Protein AF-A0A3E0I6A8-F1 (afdb_monomer_lite)

InterPro domains:
  IPR007361 Domain of unknown function DUF427 [PF04248] (79-167)
  IPR038694 Superfamily of unknown function DUF427 [G3DSA:2.170.150.40] (72-174)

Radius of gyration: 32.3 Å; chains: 1; bounding box: 106×49×97 Å

Organism: NCBI:txid1045776

Sequence (174 aa):
MVTGSSVLAGVPARDGFSGRAEVVAGPVRPEFRPAQAQAAASDPSRAAEFRPAQLGGRRVGFPTRCGISALRPRVGIEMKATINGRVVAEAPESELVSIEGNWYFPPSSFVDGALADSPTPYTCPWKGTAQYHDVAGQSDAGWSYPTPPQSAVDRVGQDFAGYVAFDRRRVEVS

Secondary structure (DSSP, 8-state):
----------------------------PPP----------------------------------------------EEEEEETTEEEEEEEGGG-EEETTEEEE-GGGBPTTSEEEEEEEEEETTTEEEEEEEETTEEEEEEE-SS--HHHHHHHTS--TT-EEE-TTT-EE-

pLDDT: mean 70.08, std 21.58, range [35.47, 93.38]

Structure (mmCIF, N/CA/C/O backbone):
data_AF-A0A3E0I6A8-F1
#
_entry.id   AF-A0A3E0I6A8-F1
#
loop_
_atom_site.group_PDB
_atom_site.id
_atom_site.type_symbol
_atom_site.label_atom_id
_atom_site.label_alt_id
_atom_site.label_comp_id
_atom_site.label_asym_id
_atom_site.label_entity_id
_atom_site.label_seq_id
_atom_site.pdbx_PDB_ins_code
_atom_site.Cartn_x
_atom_site.Cartn_y
_atom_site.Cartn_z
_atom_site.occupancy
_atom_site.B_iso_or_equiv
_atom_site.auth_seq_id
_atom_site.auth_comp_id
_atom_site.auth_asym_id
_atom_site.auth_atom_id
_atom_site.pdbx_PDB_model_num
ATOM 1 N N . MET A 1 1 ? 66.212 3.826 43.784 1.00 39.22 1 MET A N 1
ATOM 2 C CA . MET A 1 1 ? 66.512 3.543 42.366 1.00 39.22 1 MET A CA 1
ATOM 3 C C . MET A 1 1 ? 65.286 3.916 41.542 1.00 39.22 1 MET A C 1
ATOM 5 O O . MET A 1 1 ? 64.226 3.412 41.875 1.00 39.22 1 MET A O 1
ATOM 9 N N . VAL A 1 2 ? 65.481 4.806 40.551 1.00 41.28 2 VAL A N 1
ATOM 10 C CA . VAL A 1 2 ? 64.699 5.030 39.303 1.00 41.28 2 VAL A CA 1
ATOM 11 C C . VAL A 1 2 ? 63.213 5.429 39.473 1.00 41.28 2 VAL A C 1
ATOM 13 O O . VAL A 1 2 ? 62.414 4.603 39.881 1.00 41.28 2 VAL A O 1
ATOM 16 N N . THR A 1 3 ? 62.782 6.701 39.384 1.00 45.75 3 THR A N 1
ATOM 17 C CA . THR A 1 3 ? 62.664 7.688 38.262 1.00 45.75 3 THR A CA 1
ATOM 18 C C . THR A 1 3 ? 61.602 7.400 37.186 1.00 45.75 3 THR A C 1
ATOM 20 O O . THR A 1 3 ? 61.635 6.340 36.574 1.00 45.75 3 THR A O 1
ATOM 23 N N . GLY A 1 4 ? 60.803 8.434 36.859 1.00 41.56 4 GLY A N 1
ATOM 24 C CA . GLY A 1 4 ? 60.018 8.608 35.612 1.00 41.56 4 GLY A CA 1
ATOM 25 C C . GLY A 1 4 ? 58.508 8.397 35.801 1.00 41.56 4 GLY A C 1
ATOM 26 O O . GLY A 1 4 ? 58.125 7.440 36.453 1.00 41.56 4 GLY A O 1
ATOM 27 N N . SER A 1 5 ? 57.570 9.224 35.327 1.00 50.66 5 SER A N 1
ATOM 28 C CA . SER A 1 5 ? 57.552 10.220 34.239 1.00 50.66 5 SER A CA 1
ATOM 29 C C . SER A 1 5 ? 56.469 11.274 34.545 1.00 50.66 5 SER A C 1
ATOM 31 O O . SER A 1 5 ? 55.408 10.930 35.055 1.00 50.66 5 SER A O 1
ATOM 33 N N . SER A 1 6 ? 56.749 12.576 34.466 1.00 44.12 6 SER A N 1
ATOM 34 C CA . SER A 1 6 ? 56.689 13.460 33.280 1.00 44.12 6 SER A CA 1
ATOM 35 C C . SER A 1 6 ? 55.333 13.491 32.552 1.00 44.12 6 SER A C 1
ATOM 37 O O . SER A 1 6 ? 54.971 12.508 31.919 1.00 44.12 6 SER A O 1
ATOM 39 N N . VAL A 1 7 ? 54.461 14.472 32.836 1.00 48.50 7 VAL A N 1
ATOM 40 C CA . VAL A 1 7 ? 54.180 15.780 32.166 1.00 48.50 7 VAL A CA 1
ATOM 41 C C . VAL A 1 7 ? 53.665 15.737 30.712 1.00 48.50 7 VAL A C 1
ATOM 43 O O . VAL A 1 7 ? 54.292 15.133 29.854 1.00 48.50 7 VAL A O 1
ATOM 46 N N . LEU A 1 8 ? 52.619 16.557 30.484 1.00 44.62 8 LEU A N 1
ATOM 47 C CA . LEU A 1 8 ? 52.296 17.414 29.318 1.00 44.62 8 LEU A CA 1
ATOM 48 C C . LEU A 1 8 ? 51.007 17.122 28.518 1.00 44.62 8 LEU A C 1
ATOM 50 O O . LEU A 1 8 ? 50.923 16.205 27.716 1.00 44.62 8 LEU A O 1
ATOM 54 N N . ALA A 1 9 ? 50.059 18.047 28.723 1.00 39.41 9 ALA A N 1
ATOM 55 C CA . ALA A 1 9 ? 49.479 18.960 27.731 1.00 39.41 9 ALA A CA 1
ATOM 56 C C . ALA A 1 9 ? 48.656 18.423 26.541 1.00 39.41 9 ALA A C 1
ATOM 58 O O . ALA A 1 9 ? 49.170 17.817 25.613 1.00 39.41 9 ALA A O 1
ATOM 59 N N . GLY A 1 10 ? 47.404 18.899 26.498 1.00 38.59 10 GLY A N 1
ATOM 60 C CA . GLY A 1 10 ? 46.952 19.778 25.414 1.00 38.59 10 GLY A CA 1
ATOM 61 C C . GLY A 1 10 ? 46.420 19.113 24.146 1.00 38.59 10 GLY A C 1
ATOM 62 O O . GLY A 1 10 ? 47.180 18.804 23.238 1.00 38.59 10 GLY A O 1
ATOM 63 N N . VAL A 1 11 ? 45.092 19.059 24.016 1.00 50.62 11 VAL A N 1
ATOM 64 C CA . VAL A 1 11 ? 44.420 18.983 22.709 1.00 50.62 11 VAL A CA 1
ATOM 65 C C . VAL A 1 11 ? 43.315 20.049 22.675 1.00 50.62 11 VAL A C 1
ATOM 67 O O . VAL A 1 11 ? 42.467 20.054 23.570 1.00 50.62 11 VAL A O 1
ATOM 70 N N . PRO A 1 12 ? 43.335 20.986 21.708 1.00 47.41 12 PRO A N 1
ATOM 71 C CA . PRO A 1 12 ? 42.419 22.119 21.672 1.00 47.41 12 PRO A CA 1
ATOM 72 C C . PRO A 1 12 ? 41.024 21.746 21.157 1.00 47.41 12 PRO A C 1
ATOM 74 O O . PRO A 1 12 ? 40.855 20.904 20.272 1.00 47.41 12 PRO A O 1
ATOM 77 N N . ALA A 1 13 ? 40.034 22.444 21.713 1.00 49.84 13 ALA A N 1
ATOM 78 C CA . ALA A 1 13 ? 38.648 22.461 21.273 1.00 49.84 13 ALA A CA 1
ATOM 79 C C . ALA A 1 13 ? 38.545 22.911 19.807 1.00 49.84 13 ALA A C 1
ATOM 81 O O . ALA A 1 13 ? 39.134 23.915 19.407 1.00 49.84 13 ALA A O 1
ATOM 82 N N . ARG A 1 14 ? 37.789 22.155 19.008 1.00 50.09 14 ARG A N 1
ATOM 83 C CA . ARG A 1 14 ? 37.505 22.475 17.609 1.00 50.09 14 ARG A CA 1
ATOM 84 C C . ARG A 1 14 ? 36.251 23.345 17.544 1.00 50.09 14 ARG A C 1
ATOM 86 O O . ARG A 1 14 ? 35.160 22.880 17.850 1.00 50.09 14 ARG A O 1
ATOM 93 N N . ASP A 1 15 ? 36.496 24.604 17.207 1.00 43.09 15 ASP A N 1
ATOM 94 C CA . ASP A 1 15 ? 35.688 25.547 16.428 1.00 43.09 15 ASP A CA 1
ATOM 95 C C . ASP A 1 15 ? 34.206 25.185 16.197 1.00 43.09 15 ASP A C 1
ATOM 97 O O . ASP A 1 15 ? 33.859 24.329 15.379 1.00 43.09 15 ASP A O 1
ATOM 101 N N . GLY A 1 16 ? 33.326 25.888 16.916 1.00 41.12 16 GLY A N 1
ATOM 102 C CA . GLY A 1 16 ? 31.892 25.927 16.655 1.00 41.12 16 GLY A CA 1
ATOM 103 C C . GLY A 1 16 ? 31.601 26.848 15.474 1.00 41.12 16 GLY A C 1
ATOM 104 O O . GLY A 1 16 ? 31.682 28.070 15.594 1.00 41.12 16 GLY A O 1
ATOM 105 N N . PHE A 1 17 ? 31.251 26.251 14.336 1.00 41.28 17 PHE A N 1
ATOM 106 C CA . PHE A 1 17 ? 30.857 26.966 13.129 1.00 41.28 17 PHE A CA 1
ATOM 107 C C . PHE A 1 17 ? 29.516 27.679 13.355 1.00 41.28 17 PHE A C 1
ATOM 109 O O . PHE A 1 17 ? 28.465 27.054 13.514 1.00 41.28 17 PHE A O 1
ATOM 116 N N . SER A 1 18 ? 29.595 29.007 13.407 1.00 45.19 18 SER A N 1
ATOM 117 C CA . SER A 1 18 ? 28.470 29.933 13.471 1.00 45.19 18 SER A CA 1
ATOM 118 C C . SER A 1 18 ? 27.600 29.825 12.215 1.00 45.19 18 SER A C 1
ATOM 120 O O . SER A 1 18 ? 28.085 29.566 11.114 1.00 45.19 18 SER A O 1
ATOM 122 N N . GLY A 1 19 ? 26.295 29.990 12.406 1.00 45.09 19 GLY A N 1
ATOM 123 C CA . GLY A 1 19 ? 25.274 29.657 11.429 1.00 45.09 19 GLY A CA 1
ATOM 124 C C . GLY A 1 19 ? 25.246 30.493 10.151 1.00 45.09 19 GLY A C 1
ATOM 125 O O . GLY A 1 19 ? 25.730 31.619 10.081 1.00 45.09 19 GLY A O 1
ATOM 126 N N . ARG A 1 20 ? 24.553 29.918 9.167 1.00 46.72 20 ARG A N 1
ATOM 127 C CA . ARG A 1 20 ? 23.662 30.584 8.209 1.00 46.72 20 ARG A CA 1
ATOM 128 C C . ARG A 1 20 ? 22.813 29.493 7.558 1.00 46.72 20 ARG A C 1
ATOM 130 O O . ARG A 1 20 ? 23.265 28.789 6.664 1.00 46.72 20 ARG A O 1
ATOM 137 N N . ALA A 1 21 ? 21.595 29.319 8.064 1.00 39.97 21 ALA A N 1
ATOM 138 C CA . ALA A 1 21 ? 20.551 28.604 7.345 1.00 39.97 21 ALA A CA 1
ATOM 139 C C . ALA A 1 21 ? 20.084 29.527 6.214 1.00 39.97 21 ALA A C 1
ATOM 141 O O . ALA A 1 21 ? 19.265 30.419 6.426 1.00 39.97 21 ALA A O 1
ATOM 142 N N . GLU A 1 22 ? 20.681 29.371 5.037 1.00 40.91 22 GLU A N 1
ATOM 143 C CA . GLU A 1 22 ? 20.196 30.010 3.823 1.00 40.91 22 GLU A CA 1
ATOM 144 C C . GLU A 1 22 ? 19.105 29.110 3.237 1.00 40.91 22 GLU A C 1
ATOM 146 O O . GLU A 1 22 ? 19.353 27.999 2.768 1.00 40.91 22 GLU A O 1
ATOM 151 N N . VAL A 1 23 ? 17.862 29.573 3.360 1.00 49.69 23 VAL A N 1
ATOM 152 C CA . VAL A 1 23 ? 16.683 28.981 2.731 1.00 49.69 23 VAL A CA 1
ATOM 153 C C . VAL A 1 23 ? 16.807 29.232 1.232 1.00 49.69 23 VAL A C 1
ATOM 155 O O . VAL A 1 23 ? 16.399 30.277 0.729 1.00 49.69 23 VAL A O 1
ATOM 158 N N . VAL A 1 24 ? 17.400 28.285 0.509 1.00 46.00 24 VAL A N 1
ATOM 159 C CA . VAL A 1 24 ? 17.346 28.281 -0.953 1.00 46.00 24 VAL A CA 1
ATOM 160 C C . VAL A 1 24 ? 16.012 27.664 -1.350 1.00 46.00 24 VAL A C 1
ATOM 162 O O . VAL A 1 24 ? 15.807 26.453 -1.269 1.00 46.00 24 VAL A O 1
ATOM 165 N N . ALA A 1 25 ? 15.088 28.541 -1.736 1.00 46.34 25 ALA A N 1
ATOM 166 C CA . ALA A 1 25 ? 13.842 28.199 -2.395 1.00 46.34 25 ALA A CA 1
ATOM 167 C C . ALA A 1 25 ? 14.131 27.277 -3.591 1.00 46.34 25 ALA A C 1
ATOM 169 O O . ALA A 1 25 ? 14.769 27.677 -4.566 1.00 46.34 25 ALA A O 1
ATOM 170 N N . GLY A 1 26 ? 13.683 26.024 -3.491 1.00 39.44 26 GLY A N 1
ATOM 171 C CA . GLY A 1 26 ? 13.703 25.088 -4.607 1.00 39.44 26 GLY A CA 1
ATOM 172 C C . GLY A 1 26 ? 12.819 25.592 -5.756 1.00 39.44 26 GLY A C 1
ATOM 173 O O . GLY A 1 26 ? 11.845 26.310 -5.515 1.00 39.44 26 GLY A O 1
ATOM 174 N N . PRO A 1 27 ? 13.139 25.238 -7.011 1.00 52.19 27 PRO A N 1
ATOM 175 C CA . PRO A 1 27 ? 12.384 25.693 -8.165 1.00 52.19 27 PRO A CA 1
ATOM 176 C C . PRO A 1 27 ? 10.944 25.179 -8.099 1.00 52.19 27 PRO A C 1
ATOM 178 O O . PRO A 1 27 ? 10.684 23.975 -8.067 1.00 52.19 27 PRO A O 1
ATOM 181 N N . VAL A 1 28 ? 10.015 26.133 -8.098 1.00 46.47 28 VAL A N 1
ATOM 182 C CA . VAL A 1 28 ? 8.600 25.960 -8.426 1.00 46.47 28 VAL A CA 1
ATOM 183 C C . VAL A 1 28 ? 8.459 25.055 -9.653 1.00 46.47 28 VAL A C 1
ATOM 185 O O . VAL A 1 28 ? 8.891 25.396 -10.754 1.00 46.47 28 VAL A O 1
ATOM 188 N N . ARG A 1 29 ? 7.878 23.869 -9.446 1.00 49.78 29 ARG A N 1
ATOM 189 C CA . ARG A 1 29 ? 7.496 22.950 -10.522 1.00 49.78 29 ARG A CA 1
ATOM 190 C C . ARG A 1 29 ? 6.422 23.621 -11.388 1.00 49.78 29 ARG A C 1
ATOM 192 O O . ARG A 1 29 ? 5.407 24.033 -10.829 1.00 49.78 29 ARG A O 1
ATOM 199 N N . PRO A 1 30 ? 6.595 23.720 -12.717 1.00 44.59 30 PRO A N 1
ATOM 200 C CA . PRO A 1 30 ? 5.519 24.147 -13.594 1.00 44.59 30 PRO A CA 1
ATOM 201 C C . PRO A 1 30 ? 4.424 23.076 -13.669 1.00 44.59 30 PRO A C 1
ATOM 203 O O . PRO A 1 30 ? 4.682 21.871 -13.640 1.00 44.59 30 PRO A O 1
ATOM 206 N N . GLU A 1 31 ? 3.200 23.581 -13.725 1.00 45.25 31 GLU A N 1
ATOM 207 C CA . GLU A 1 31 ? 1.916 22.905 -13.603 1.00 45.25 31 GLU A CA 1
ATOM 208 C C . GLU A 1 31 ? 1.758 21.685 -14.522 1.00 45.25 31 GLU A C 1
ATOM 210 O O . GLU A 1 31 ? 1.930 21.754 -15.743 1.00 45.25 31 GLU A O 1
ATOM 215 N N . PHE A 1 32 ? 1.362 20.560 -13.924 1.00 36.25 32 PHE A N 1
ATOM 216 C CA . PHE A 1 32 ? 0.900 19.383 -14.648 1.00 36.25 32 PHE A CA 1
ATOM 217 C C . PHE A 1 32 ? -0.458 19.716 -15.275 1.00 36.25 32 PHE A C 1
ATOM 219 O O . PHE A 1 32 ? -1.474 19.813 -14.588 1.00 36.25 32 PHE A O 1
ATOM 226 N N . ARG A 1 33 ? -0.472 19.916 -16.595 1.00 45.91 33 ARG A N 1
ATOM 227 C CA . ARG A 1 33 ? -1.711 19.982 -17.374 1.00 45.91 33 ARG A CA 1
ATOM 228 C C . ARG A 1 33 ? -2.486 18.671 -17.181 1.00 45.91 33 ARG A C 1
ATOM 230 O O . ARG A 1 33 ? -1.932 17.618 -17.499 1.00 45.91 33 ARG A O 1
ATOM 237 N N . PRO A 1 34 ? -3.752 18.699 -16.733 1.00 39.25 34 PRO A N 1
ATOM 238 C CA . PRO A 1 34 ? -4.587 17.512 -16.778 1.00 39.25 34 PRO A CA 1
ATOM 239 C C . PRO A 1 34 ? -4.833 17.154 -18.247 1.00 39.25 34 PRO A C 1
ATOM 241 O O . PRO A 1 34 ? -5.345 17.963 -19.026 1.00 39.25 34 PRO A O 1
ATOM 244 N N . ALA A 1 35 ? -4.438 15.941 -18.631 1.00 40.72 35 ALA A N 1
ATOM 245 C CA . ALA A 1 35 ? -4.875 15.331 -19.875 1.00 40.72 35 ALA A CA 1
ATOM 246 C C . ALA A 1 35 ? -6.404 15.230 -19.820 1.00 40.72 35 ALA A C 1
ATOM 248 O O . ALA A 1 35 ? -6.962 14.459 -19.041 1.00 40.72 35 ALA A O 1
ATOM 249 N N . GLN A 1 36 ? -7.081 16.071 -20.600 1.00 38.69 36 GLN A N 1
ATOM 250 C CA . GLN A 1 36 ? -8.524 16.004 -20.749 1.00 38.69 36 GLN A CA 1
ATOM 251 C C . GLN A 1 36 ? -8.892 14.666 -21.387 1.00 38.69 36 GLN A C 1
ATOM 253 O O . GLN A 1 36 ? -8.644 14.431 -22.569 1.00 38.69 36 GLN A O 1
ATOM 258 N N . ALA A 1 37 ? -9.504 13.801 -20.583 1.00 38.47 37 ALA A N 1
ATOM 259 C CA . ALA A 1 37 ? -10.316 12.700 -21.054 1.00 38.47 37 ALA A CA 1
ATOM 260 C C . ALA A 1 37 ? -11.499 13.282 -21.841 1.00 38.47 37 ALA A C 1
ATOM 262 O O . ALA A 1 37 ? -12.393 13.908 -21.273 1.00 38.47 37 ALA A O 1
ATOM 263 N N . GLN A 1 38 ? -11.492 13.102 -23.159 1.00 44.78 38 GLN A N 1
ATOM 264 C CA . GLN A 1 38 ? -12.652 13.379 -23.997 1.00 44.78 38 GLN A CA 1
ATOM 265 C C . GLN A 1 38 ? -13.481 12.102 -24.115 1.00 44.78 38 GLN A C 1
ATOM 267 O O . GLN A 1 38 ? -13.215 11.232 -24.939 1.00 44.78 38 GLN A O 1
ATOM 272 N N . ALA A 1 39 ? -14.498 12.014 -23.261 1.00 41.06 39 ALA A N 1
ATOM 273 C CA . ALA A 1 39 ? -15.705 11.249 -23.518 1.00 41.06 39 ALA A CA 1
ATOM 274 C C . ALA A 1 39 ? -16.749 12.207 -24.114 1.00 41.06 39 ALA A C 1
ATOM 276 O O . ALA A 1 39 ? -17.187 13.128 -23.433 1.00 41.06 39 ALA A O 1
ATOM 277 N N . ALA A 1 40 ? -17.128 12.007 -25.376 1.00 35.47 40 ALA A N 1
ATOM 278 C CA . ALA A 1 40 ? -18.347 12.541 -25.994 1.00 35.47 40 ALA A CA 1
ATOM 279 C C . ALA A 1 40 ? -18.509 11.820 -27.343 1.00 35.47 40 ALA A C 1
ATOM 281 O O . ALA A 1 40 ? -17.628 11.875 -28.190 1.00 35.47 40 ALA A O 1
ATOM 282 N N . ALA A 1 41 ? -19.481 10.928 -27.477 1.00 38.25 41 ALA A N 1
ATOM 283 C CA . ALA A 1 41 ? -20.873 11.231 -27.796 1.00 38.25 41 ALA A CA 1
ATOM 284 C C . ALA A 1 41 ? -21.140 10.946 -29.279 1.00 38.25 41 ALA A C 1
ATOM 286 O O . ALA A 1 41 ? -20.514 11.483 -30.187 1.00 38.25 41 ALA A O 1
ATOM 287 N N . SER A 1 42 ? -22.082 10.038 -29.468 1.00 40.06 42 SER A N 1
ATOM 288 C CA . SER A 1 42 ? -22.753 9.677 -30.700 1.00 40.06 42 SER A CA 1
ATOM 289 C C . SER A 1 42 ? -23.320 10.900 -31.430 1.00 40.06 42 SER A C 1
ATOM 291 O O . SER A 1 42 ? -24.018 11.693 -30.808 1.00 40.06 42 SER A O 1
ATOM 293 N N . ASP A 1 43 ? -23.151 10.969 -32.751 1.00 47.59 43 ASP A N 1
ATOM 294 C CA . ASP A 1 43 ? -24.236 11.408 -33.636 1.00 47.59 43 ASP A CA 1
ATOM 295 C C . ASP A 1 43 ? -24.158 10.669 -34.990 1.00 47.59 43 ASP A C 1
ATOM 297 O O . ASP A 1 43 ? -23.152 10.766 -35.702 1.00 47.59 43 ASP A O 1
ATOM 301 N N . PRO A 1 44 ? -25.180 9.865 -35.334 1.00 51.06 44 PRO A N 1
ATOM 302 C CA . PRO A 1 44 ? -25.290 9.171 -36.602 1.00 51.06 44 PRO A CA 1
ATOM 303 C C . PRO A 1 44 ? -26.194 9.965 -37.551 1.00 51.06 44 PRO A C 1
ATOM 305 O O . PRO A 1 44 ? -27.417 9.878 -37.469 1.00 51.06 44 PRO A O 1
ATOM 308 N N . SER A 1 45 ? -25.617 10.693 -38.506 1.00 41.50 45 SER A N 1
ATOM 309 C CA . SER A 1 45 ? -26.379 11.250 -39.632 1.00 41.50 45 SER A CA 1
ATOM 310 C C . SER A 1 45 ? -25.495 11.546 -40.841 1.00 41.50 45 SER A C 1
ATOM 312 O O . SER A 1 45 ? -25.059 12.671 -41.070 1.00 41.50 45 SER A O 1
ATOM 314 N N . ARG A 1 46 ? -25.290 10.534 -41.692 1.00 51.22 46 ARG A N 1
ATOM 315 C CA . ARG A 1 46 ? -25.156 10.770 -43.134 1.00 51.22 46 ARG A CA 1
ATOM 316 C C . ARG A 1 46 ? -25.769 9.611 -43.908 1.00 51.22 46 ARG A C 1
ATOM 318 O O . ARG A 1 46 ? -25.240 8.507 -43.962 1.00 51.22 46 ARG A O 1
ATOM 325 N N . ALA A 1 47 ? -26.950 9.902 -44.430 1.00 37.78 47 ALA A N 1
ATOM 326 C CA . ALA A 1 47 ? -27.745 9.056 -45.293 1.00 37.78 47 ALA A CA 1
ATOM 327 C C . ALA A 1 47 ? -27.143 8.934 -46.706 1.00 37.78 47 ALA A C 1
ATOM 329 O O . ALA A 1 47 ? -26.378 9.801 -47.129 1.00 37.78 47 ALA A O 1
ATOM 330 N N . ALA A 1 48 ? -27.637 7.910 -47.417 1.00 43.00 48 ALA A N 1
ATOM 331 C CA . ALA A 1 48 ? -27.478 7.595 -48.843 1.00 43.00 48 ALA A CA 1
ATOM 332 C C . ALA A 1 48 ? -26.067 7.104 -49.226 1.00 43.00 48 ALA A C 1
ATOM 334 O O . ALA A 1 48 ? -25.079 7.762 -48.950 1.00 43.00 48 ALA A O 1
ATOM 335 N N . GLU A 1 49 ? -25.897 5.925 -49.829 1.00 40.59 49 GLU A N 1
ATOM 336 C CA . GLU A 1 49 ? -26.474 5.586 -51.132 1.00 40.59 49 GLU A CA 1
ATOM 337 C C . GLU A 1 49 ? -26.958 4.128 -51.282 1.00 40.59 49 GLU A C 1
ATOM 339 O O . GLU A 1 49 ? -26.481 3.180 -50.662 1.00 40.59 49 GLU A O 1
ATOM 344 N N . PHE A 1 50 ? -27.956 4.010 -52.155 1.00 35.88 50 PHE A N 1
ATOM 345 C CA . PHE A 1 50 ? -28.683 2.833 -52.617 1.00 35.88 50 PHE A CA 1
ATOM 346 C C . PHE A 1 50 ? -27.798 1.714 -53.182 1.00 35.88 50 PHE A C 1
ATOM 348 O O . PHE A 1 50 ? -26.876 1.998 -53.932 1.00 35.88 50 PHE A O 1
ATOM 355 N N . ARG A 1 51 ? -28.235 0.456 -52.994 1.00 50.19 51 ARG A N 1
ATOM 356 C CA . ARG A 1 51 ? -28.481 -0.553 -54.055 1.00 50.19 51 ARG A CA 1
ATOM 357 C C . ARG A 1 51 ? -29.314 -1.715 -53.473 1.00 50.19 51 ARG A C 1
ATOM 359 O O . ARG A 1 51 ? -28.848 -2.360 -52.537 1.00 50.19 51 ARG A O 1
ATOM 366 N N . PRO A 1 52 ? -30.519 -2.018 -53.994 1.00 51.53 52 PRO A N 1
ATOM 367 C CA . PRO A 1 52 ? -31.296 -3.169 -53.552 1.00 51.53 52 PRO A CA 1
ATOM 368 C C . PRO A 1 52 ? -30.975 -4.404 -54.406 1.00 51.53 52 PRO A C 1
ATOM 370 O O . PRO A 1 52 ? -30.828 -4.309 -55.624 1.00 51.53 52 PRO A O 1
ATOM 373 N N . ALA A 1 53 ? -30.934 -5.576 -53.777 1.00 46.88 53 ALA A N 1
ATOM 374 C CA . ALA A 1 53 ? -31.185 -6.846 -54.447 1.00 46.88 53 ALA A CA 1
ATOM 375 C C . ALA A 1 53 ? -31.855 -7.811 -53.459 1.00 46.88 53 ALA A C 1
ATOM 377 O O . ALA A 1 53 ? -31.369 -8.049 -52.357 1.00 46.88 53 ALA A O 1
ATOM 378 N N . GLN A 1 54 ? -33.025 -8.284 -53.877 1.00 46.66 54 GLN A N 1
ATOM 379 C CA . GLN A 1 54 ? -33.931 -9.211 -53.206 1.00 46.66 54 GLN A CA 1
ATOM 380 C C . GLN A 1 54 ? -33.300 -10.561 -52.851 1.00 46.66 54 GLN A C 1
ATOM 382 O O . GLN A 1 54 ? -32.462 -11.046 -53.60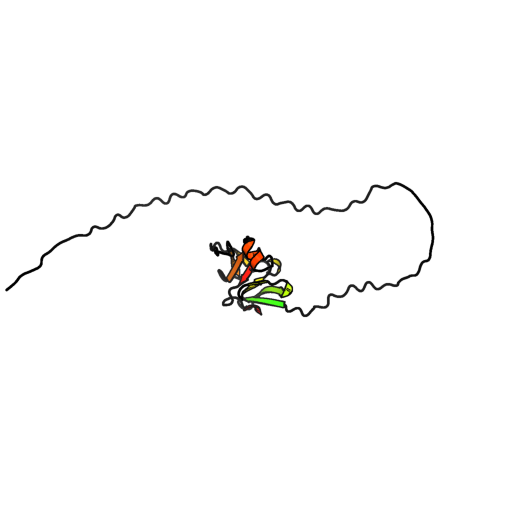1 1.00 46.66 54 GLN A O 1
ATOM 387 N N . LEU A 1 55 ? -33.862 -11.187 -51.805 1.00 49.59 55 LEU A N 1
ATOM 388 C CA . LEU A 1 55 ? -34.228 -12.614 -51.618 1.00 49.59 55 LEU A CA 1
ATOM 389 C C . LEU A 1 55 ? -34.103 -12.883 -50.105 1.00 49.59 55 LEU A C 1
ATOM 391 O O . LEU A 1 55 ? -33.015 -12.857 -49.557 1.00 49.59 55 LEU A O 1
ATOM 395 N N . GLY A 1 56 ? -35.173 -12.945 -49.314 1.00 43.25 56 GLY A N 1
ATOM 396 C CA . GLY A 1 56 ? -36.226 -13.952 -49.377 1.00 43.25 56 GLY A CA 1
ATOM 397 C C . GLY A 1 56 ? -35.987 -14.974 -48.256 1.00 43.25 56 GLY A C 1
ATOM 398 O O . GLY A 1 56 ? -34.987 -15.675 -48.290 1.00 43.25 56 GLY A O 1
ATOM 399 N N . GLY A 1 57 ? -36.902 -15.084 -47.283 1.00 44.03 57 GLY A N 1
ATOM 400 C CA . GLY A 1 57 ? -36.977 -16.292 -46.445 1.00 44.03 57 GLY A CA 1
ATOM 401 C C . GLY A 1 57 ? -37.211 -16.111 -44.944 1.00 44.03 57 GLY A C 1
ATOM 402 O O . GLY A 1 57 ? -36.275 -15.985 -44.173 1.00 44.03 57 GLY A O 1
ATOM 403 N N . ARG A 1 58 ? -38.487 -16.249 -44.563 1.00 54.62 58 ARG A N 1
ATOM 404 C CA . ARG A 1 58 ? -39.017 -16.904 -43.346 1.00 54.62 58 ARG A CA 1
ATOM 405 C C . ARG A 1 58 ? -38.549 -16.442 -41.956 1.00 54.62 58 ARG A C 1
ATOM 407 O O . ARG A 1 58 ? -37.506 -16.814 -41.438 1.00 54.62 58 ARG A O 1
ATOM 414 N N . ARG A 1 59 ? -39.507 -15.783 -41.293 1.00 52.16 59 ARG A N 1
ATOM 415 C CA . ARG A 1 59 ? -39.630 -15.643 -39.839 1.00 52.16 59 ARG A CA 1
ATOM 416 C C . ARG A 1 59 ? -39.680 -17.017 -39.169 1.00 52.16 59 ARG A C 1
ATOM 418 O O . ARG A 1 59 ? -40.526 -17.834 -39.528 1.00 52.16 59 ARG A O 1
ATOM 425 N N . VAL A 1 60 ? -38.888 -17.189 -38.119 1.00 52.47 60 VAL A N 1
ATOM 426 C CA . VAL A 1 60 ? -39.249 -18.019 -36.967 1.00 52.47 60 VAL A CA 1
ATOM 427 C C . VAL A 1 60 ? -38.894 -17.23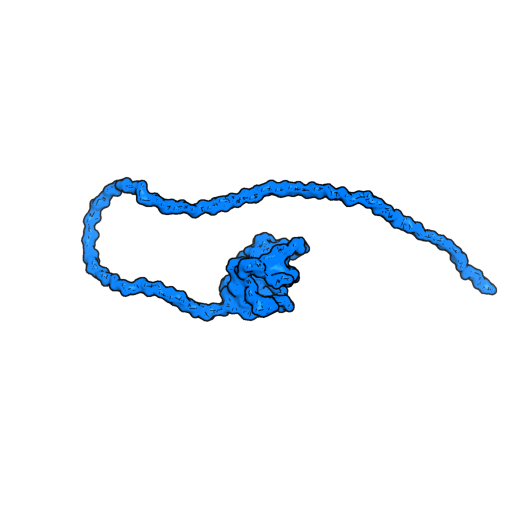3 -35.713 1.00 52.47 60 VAL A C 1
ATOM 429 O O . VAL A 1 60 ? -37.776 -16.745 -35.565 1.00 52.47 60 VAL A O 1
ATOM 432 N N . GLY A 1 61 ? -39.903 -17.009 -34.875 1.00 53.84 61 GLY A N 1
ATOM 433 C CA . GLY A 1 61 ? -39.764 -16.261 -33.637 1.00 53.84 61 GLY A CA 1
ATOM 434 C C . GLY A 1 61 ? -38.908 -17.014 -32.631 1.00 53.84 61 GLY A C 1
ATOM 435 O O . GLY A 1 61 ? -39.021 -18.231 -32.503 1.00 53.84 61 GLY A O 1
ATOM 436 N N . PHE A 1 62 ? -38.106 -16.266 -31.881 1.00 48.09 62 PHE A N 1
ATOM 437 C CA . PHE A 1 62 ? -37.590 -16.734 -30.607 1.00 48.09 62 PHE A CA 1
ATOM 438 C C . PHE A 1 62 ? -38.162 -15.853 -29.495 1.00 48.09 62 PHE A C 1
ATOM 440 O O . PHE A 1 62 ? -38.074 -14.626 -29.584 1.00 48.09 62 PHE A O 1
ATOM 447 N N . PRO A 1 63 ? -38.812 -16.462 -28.491 1.00 54.28 63 PRO A N 1
ATOM 448 C CA . PRO A 1 63 ? -39.443 -15.738 -27.411 1.00 54.28 63 PRO A CA 1
ATOM 449 C C . PRO A 1 63 ? -38.401 -15.198 -26.429 1.00 54.28 63 PRO A C 1
ATOM 451 O O . PRO A 1 63 ? -37.340 -15.773 -26.195 1.00 54.28 63 PRO A O 1
ATOM 454 N N . THR A 1 64 ? -38.781 -14.078 -25.838 1.00 52.19 64 THR A N 1
ATOM 455 C CA . THR A 1 64 ? -38.293 -13.438 -24.622 1.00 52.19 64 THR A CA 1
ATOM 456 C C . THR A 1 64 ? -37.627 -14.395 -23.627 1.00 52.19 64 THR A C 1
ATOM 458 O O . THR A 1 64 ? -38.314 -15.152 -22.947 1.00 52.19 64 THR A O 1
ATOM 461 N N . ARG A 1 65 ? -36.304 -14.284 -23.454 1.00 50.34 65 ARG A N 1
ATOM 462 C CA . ARG A 1 65 ? -35.647 -14.411 -22.140 1.00 50.34 65 ARG A CA 1
ATOM 463 C C . ARG A 1 65 ? -34.221 -13.866 -22.200 1.00 50.34 65 ARG A C 1
ATOM 465 O O . ARG A 1 65 ? -33.256 -14.620 -22.144 1.00 50.34 65 ARG A O 1
ATOM 472 N N . CYS A 1 66 ? -34.072 -12.542 -22.252 1.00 37.78 66 CYS A N 1
ATOM 473 C CA . CYS A 1 66 ? -32.841 -11.953 -21.734 1.00 37.78 66 CYS A CA 1
ATOM 474 C C . CYS A 1 66 ? -32.945 -12.044 -20.210 1.00 37.78 66 CYS A C 1
ATOM 476 O O . CYS A 1 66 ? -33.429 -11.137 -19.535 1.00 37.78 66 CYS A O 1
ATOM 478 N N . GLY A 1 67 ? -32.614 -13.220 -19.676 1.00 49.69 67 GLY A N 1
ATOM 479 C CA . GLY A 1 67 ? -32.242 -13.322 -18.283 1.00 49.69 67 GLY A CA 1
ATOM 480 C C . GLY A 1 67 ? -31.001 -12.464 -18.135 1.00 49.69 67 GLY A C 1
ATOM 481 O O . GLY A 1 67 ? -29.907 -12.920 -18.446 1.00 49.69 67 GLY A O 1
ATOM 482 N N . ILE A 1 68 ? -31.181 -11.215 -17.704 1.00 55.47 68 ILE A N 1
ATOM 483 C CA . ILE A 1 68 ? -30.173 -10.524 -16.909 1.00 55.47 68 ILE A CA 1
ATOM 484 C C . ILE A 1 68 ? -29.810 -11.516 -15.819 1.00 55.47 68 ILE A C 1
ATOM 486 O O . ILE A 1 68 ? -30.582 -11.769 -14.894 1.00 55.47 68 ILE A O 1
ATOM 490 N N . SER A 1 69 ? -28.696 -12.199 -16.059 1.00 49.12 69 SER A N 1
ATOM 491 C CA . SER A 1 69 ? -28.049 -13.081 -15.118 1.00 49.12 69 SER A CA 1
ATOM 492 C C . SER A 1 69 ? -27.842 -12.210 -13.895 1.00 49.12 69 SER A C 1
ATOM 494 O O . SER A 1 69 ? -26.962 -11.351 -13.893 1.00 49.12 69 SER A O 1
ATOM 496 N N . ALA A 1 70 ? -28.737 -12.343 -12.913 1.00 56.47 70 ALA A N 1
ATOM 497 C CA . ALA A 1 70 ? -28.509 -11.828 -11.586 1.00 56.47 70 ALA A CA 1
ATOM 498 C C . ALA A 1 70 ? -27.117 -12.331 -11.241 1.00 56.47 70 ALA A C 1
ATOM 500 O O . ALA A 1 70 ? -26.895 -13.548 -11.230 1.00 56.47 70 ALA A O 1
ATOM 501 N N . LEU A 1 71 ? -26.181 -11.387 -11.136 1.00 53.38 71 LEU A N 1
ATOM 502 C CA . LEU A 1 71 ? -24.820 -11.613 -10.705 1.00 53.38 71 LEU A CA 1
ATOM 503 C C . LEU A 1 71 ? -24.955 -12.414 -9.423 1.00 53.38 71 LEU A C 1
ATOM 505 O O . LEU A 1 71 ? -25.292 -11.882 -8.369 1.00 53.38 71 LEU A O 1
ATOM 509 N N . ARG A 1 72 ? -24.815 -13.735 -9.549 1.00 51.53 72 ARG A N 1
ATOM 510 C CA . ARG A 1 72 ? -24.654 -14.598 -8.398 1.00 51.53 72 ARG A CA 1
ATOM 511 C C . ARG A 1 72 ? -23.488 -13.960 -7.658 1.00 51.53 72 ARG A C 1
ATOM 513 O O . ARG A 1 72 ? -22.463 -13.775 -8.324 1.00 51.53 72 ARG A O 1
ATOM 520 N N . PRO A 1 73 ? -23.610 -13.601 -6.369 1.00 51.03 73 PRO A N 1
ATOM 521 C CA . PRO A 1 73 ? -22.421 -13.356 -5.586 1.00 51.03 73 PRO A CA 1
ATOM 522 C C . PRO A 1 73 ? -21.654 -14.669 -5.683 1.00 51.03 73 PRO A C 1
ATOM 524 O O . PRO A 1 73 ? -22.037 -15.694 -5.113 1.00 51.03 73 PRO A O 1
ATOM 527 N N . ARG A 1 74 ? -20.657 -14.693 -6.572 1.00 55.72 74 ARG A N 1
ATOM 528 C CA . ARG A 1 74 ? -19.634 -15.713 -6.521 1.00 55.72 74 ARG A CA 1
ATOM 529 C C . ARG A 1 74 ? -19.107 -15.506 -5.122 1.00 55.72 74 ARG A C 1
ATOM 531 O O . ARG A 1 74 ? -18.729 -14.389 -4.787 1.00 55.72 74 ARG A O 1
ATOM 538 N N . VAL A 1 75 ? -19.161 -16.547 -4.309 1.00 54.31 75 VAL A N 1
ATOM 539 C CA . VAL A 1 75 ? -18.346 -16.615 -3.105 1.00 54.31 75 VAL A CA 1
ATOM 540 C C . VAL A 1 75 ? -16.905 -16.652 -3.621 1.00 54.31 75 VAL A C 1
ATOM 542 O O . VAL A 1 75 ? -16.311 -17.711 -3.786 1.00 54.31 75 VAL A O 1
ATOM 545 N N . GLY A 1 76 ? -16.431 -15.502 -4.096 1.00 59.03 76 GLY A N 1
ATOM 546 C CA . GLY A 1 76 ? -15.037 -15.220 -4.312 1.00 59.03 76 GLY A CA 1
ATOM 547 C C . GLY A 1 76 ? -14.449 -15.063 -2.929 1.00 59.03 76 GLY A C 1
ATOM 548 O O . GLY A 1 76 ? -15.119 -14.593 -2.010 1.00 59.03 76 GLY A O 1
ATOM 549 N N . ILE A 1 77 ? -13.225 -15.531 -2.765 1.00 67.56 77 ILE A N 1
ATOM 550 C CA . ILE A 1 77 ? -12.463 -15.243 -1.565 1.00 67.56 77 ILE A CA 1
ATOM 551 C C . ILE A 1 77 ? -12.225 -13.726 -1.582 1.00 67.56 77 ILE A C 1
ATOM 553 O O . ILE A 1 77 ? -11.428 -13.220 -2.374 1.00 67.56 77 ILE A O 1
ATOM 557 N N . GLU A 1 78 ? -13.038 -13.000 -0.818 1.00 82.44 78 GLU A N 1
ATOM 558 C CA . GLU A 1 78 ? -12.903 -11.564 -0.595 1.00 82.44 78 GLU A CA 1
ATOM 559 C C . GLU A 1 78 ? -11.926 -11.379 0.556 1.00 82.44 78 GLU A C 1
ATOM 561 O O . GLU A 1 78 ? -12.169 -11.845 1.668 1.00 82.44 78 GLU A O 1
ATOM 566 N N . MET A 1 79 ? -10.808 -10.726 0.264 1.00 90.00 79 MET A N 1
ATOM 567 C CA . MET A 1 79 ? -9.815 -10.372 1.261 1.00 90.00 79 MET A CA 1
ATOM 568 C C . MET A 1 79 ? -10.177 -8.994 1.797 1.00 90.00 79 MET A C 1
ATOM 570 O O . MET A 1 79 ? -10.345 -8.037 1.033 1.00 90.00 79 MET A O 1
ATOM 574 N N . LYS A 1 80 ? -10.276 -8.882 3.117 1.00 91.31 80 LYS A N 1
ATOM 575 C CA . LYS A 1 80 ? -10.572 -7.621 3.802 1.00 91.31 80 LYS A CA 1
ATOM 576 C C . LYS A 1 80 ? -9.397 -7.201 4.666 1.00 91.31 80 LYS A C 1
ATOM 578 O O . LYS A 1 80 ? -8.852 -7.996 5.429 1.00 91.31 80 LYS A O 1
ATOM 583 N N . ALA A 1 81 ? -9.031 -5.932 4.564 1.00 91.81 81 ALA A N 1
ATOM 584 C CA . ALA A 1 81 ? -8.045 -5.288 5.412 1.00 91.81 81 ALA A CA 1
ATOM 585 C C . ALA A 1 81 ? -8.769 -4.512 6.517 1.00 91.81 81 ALA A C 1
ATOM 587 O O . ALA A 1 81 ? -9.511 -3.566 6.245 1.00 91.81 81 ALA A O 1
ATOM 588 N N . THR A 1 82 ? -8.555 -4.910 7.768 1.00 91.12 82 THR A N 1
ATOM 589 C CA . THR A 1 82 ? -9.167 -4.311 8.956 1.00 91.12 82 THR A CA 1
ATOM 590 C C . THR A 1 82 ? -8.091 -3.720 9.859 1.00 91.12 82 THR A C 1
ATOM 592 O O . THR A 1 82 ? -7.084 -4.358 10.157 1.00 91.12 82 THR A O 1
ATOM 595 N N . ILE A 1 83 ? -8.313 -2.500 10.337 1.00 90.56 83 ILE A N 1
ATOM 596 C CA . ILE A 1 83 ? -7.447 -1.811 11.296 1.00 90.56 83 ILE A CA 1
ATOM 597 C C . ILE A 1 83 ? -8.303 -1.250 12.430 1.00 90.56 83 ILE A C 1
ATOM 599 O O . ILE A 1 83 ? -9.314 -0.599 12.182 1.00 90.56 83 ILE A O 1
ATOM 603 N N . ASN A 1 84 ? -7.940 -1.517 13.689 1.00 86.75 84 ASN A N 1
ATOM 604 C CA . ASN A 1 84 ? -8.713 -1.081 14.866 1.00 86.75 84 ASN A CA 1
ATOM 605 C C . ASN A 1 84 ? -10.229 -1.403 14.782 1.00 86.75 84 ASN A C 1
ATOM 607 O O . ASN A 1 84 ? -11.063 -0.625 15.239 1.00 86.75 84 ASN A O 1
ATOM 611 N N . GLY A 1 85 ? -10.601 -2.529 14.157 1.00 85.50 85 GLY A N 1
ATOM 612 C CA . GLY A 1 85 ? -12.003 -2.925 13.948 1.00 85.50 85 GLY A CA 1
ATOM 613 C C . GLY A 1 85 ? -12.739 -2.185 12.820 1.00 85.50 85 GLY A C 1
ATOM 614 O O . GLY A 1 85 ? -13.934 -2.400 12.634 1.00 85.50 85 GLY A O 1
ATOM 615 N N . ARG A 1 86 ? -12.048 -1.333 12.053 1.00 89.19 86 ARG A N 1
ATOM 616 C CA . ARG A 1 86 ? -12.568 -0.645 10.867 1.00 89.19 86 ARG A CA 1
ATOM 617 C C . ARG A 1 86 ? -12.015 -1.283 9.601 1.00 89.19 86 ARG A C 1
ATOM 619 O O . ARG A 1 86 ? -10.802 -1.423 9.461 1.00 89.19 86 ARG A O 1
ATOM 626 N N . VAL A 1 87 ? -12.895 -1.615 8.663 1.00 90.88 87 VAL A N 1
ATOM 627 C CA . VAL A 1 87 ? -12.475 -2.086 7.341 1.00 90.88 87 VAL A CA 1
ATOM 628 C C . VAL A 1 87 ? -11.996 -0.897 6.509 1.00 90.88 87 VAL A C 1
ATOM 630 O O . VAL A 1 87 ? -12.664 0.138 6.454 1.00 90.88 87 VAL A O 1
ATOM 633 N N . VAL A 1 88 ? -10.807 -1.025 5.924 1.00 91.44 88 VAL A N 1
ATOM 634 C CA . VAL A 1 88 ? -10.153 0.034 5.137 1.00 91.44 88 VAL A CA 1
ATOM 635 C C . VAL A 1 88 ? -10.051 -0.297 3.660 1.00 91.44 88 VAL A C 1
ATOM 637 O O . VAL A 1 88 ? -10.073 0.623 2.845 1.00 91.44 88 VAL A O 1
ATOM 640 N N . ALA A 1 89 ? -9.969 -1.583 3.321 1.00 90.94 89 ALA A N 1
ATOM 641 C CA . ALA A 1 89 ? -9.990 -2.045 1.944 1.00 90.94 89 ALA A CA 1
ATOM 642 C C . ALA A 1 89 ? -10.624 -3.435 1.846 1.00 90.94 89 ALA A C 1
ATOM 644 O O . ALA A 1 89 ? -10.402 -4.283 2.714 1.00 90.94 89 ALA A O 1
ATOM 645 N N . GLU A 1 90 ? -11.377 -3.662 0.774 1.00 89.69 90 GLU A N 1
ATOM 646 C CA . GLU A 1 90 ? -11.998 -4.948 0.445 1.00 89.69 90 GLU A CA 1
ATOM 647 C C . GLU A 1 90 ? -11.782 -5.230 -1.044 1.00 89.69 90 GLU A C 1
ATOM 649 O O . GLU A 1 90 ? -12.105 -4.403 -1.900 1.00 89.69 90 GLU A O 1
ATOM 654 N N . ALA A 1 91 ? -11.185 -6.378 -1.363 1.00 91.00 91 ALA A N 1
ATOM 655 C CA . ALA A 1 91 ? -10.883 -6.753 -2.741 1.00 91.00 91 ALA A CA 1
ATOM 656 C C . ALA A 1 91 ? -10.979 -8.272 -2.945 1.00 91.00 91 ALA A C 1
ATOM 658 O O . ALA A 1 91 ? -10.649 -9.040 -2.036 1.00 91.00 91 ALA A O 1
ATOM 659 N N . PRO A 1 92 ? -11.385 -8.737 -4.137 1.00 90.44 92 PRO A N 1
ATOM 660 C CA . PRO A 1 92 ? -11.337 -10.155 -4.464 1.00 90.44 92 PRO A CA 1
ATOM 661 C C . PRO A 1 92 ? -9.887 -10.611 -4.667 1.00 90.44 92 PRO A C 1
ATOM 663 O O . PRO A 1 92 ? -9.112 -9.910 -5.317 1.00 90.44 92 PRO A O 1
ATOM 666 N N . GLU A 1 93 ? -9.525 -11.811 -4.195 1.00 86.81 93 GLU A N 1
ATOM 667 C CA . GLU A 1 93 ? -8.161 -12.372 -4.322 1.00 86.81 93 GLU A CA 1
ATOM 668 C C . GLU A 1 93 ? -7.617 -12.329 -5.764 1.00 86.81 93 GLU A C 1
ATOM 670 O O . GLU A 1 93 ? -6.422 -12.149 -5.974 1.00 86.81 93 GLU A O 1
ATOM 675 N N . SER A 1 94 ? -8.495 -12.410 -6.770 1.00 86.94 94 SER A N 1
ATOM 676 C CA . SER A 1 94 ? -8.131 -12.318 -8.189 1.00 86.94 94 SER A CA 1
ATOM 677 C C . SER A 1 94 ? -7.527 -10.979 -8.622 1.00 86.94 94 SER A C 1
ATOM 679 O O . SER A 1 94 ? -6.856 -10.932 -9.648 1.00 86.94 94 SER A O 1
ATOM 681 N N . GLU A 1 95 ? -7.804 -9.895 -7.897 1.00 87.38 95 GLU A N 1
ATOM 682 C CA . GLU A 1 95 ? -7.268 -8.552 -8.167 1.00 87.38 95 GLU A CA 1
ATOM 683 C C . GLU A 1 95 ? -6.072 -8.216 -7.269 1.00 87.38 95 GLU A C 1
ATOM 685 O O . GLU A 1 95 ? -5.392 -7.215 -7.480 1.00 87.38 95 GLU A O 1
ATOM 690 N N . LEU A 1 96 ? -5.797 -9.047 -6.265 1.00 90.12 96 LEU A N 1
ATOM 691 C CA . LEU A 1 96 ? -4.694 -8.854 -5.338 1.00 90.12 96 LEU A CA 1
ATOM 692 C C . LEU A 1 96 ? -3.379 -9.380 -5.900 1.00 90.12 96 LEU A C 1
ATOM 694 O O . LEU A 1 96 ? -3.312 -10.373 -6.624 1.00 90.12 96 LEU A O 1
ATOM 698 N N . VAL A 1 97 ? -2.295 -8.728 -5.488 1.00 91.56 97 VAL A N 1
ATOM 699 C CA . VAL A 1 97 ? -0.936 -9.127 -5.860 1.00 91.56 97 VAL A CA 1
ATOM 700 C C . VAL A 1 97 ? -0.200 -9.614 -4.616 1.00 91.56 97 VAL A C 1
ATOM 702 O O . VAL A 1 97 ? -0.087 -8.885 -3.631 1.00 91.56 97 VAL A O 1
ATOM 705 N N . SER A 1 98 ? 0.298 -10.853 -4.638 1.00 90.38 98 SER A N 1
ATOM 706 C CA . SER A 1 98 ? 1.117 -11.400 -3.549 1.00 90.38 98 SER A CA 1
ATOM 707 C C . SER A 1 98 ? 2.595 -11.221 -3.868 1.00 90.38 98 SER A C 1
ATOM 709 O O . SER A 1 98 ? 3.109 -11.828 -4.807 1.00 90.38 98 SER A O 1
ATOM 711 N N . ILE A 1 99 ? 3.302 -10.404 -3.087 1.00 89.75 99 ILE A N 1
ATOM 712 C CA . ILE A 1 99 ? 4.750 -10.208 -3.242 1.00 89.75 99 ILE A CA 1
ATOM 713 C C . ILE A 1 99 ? 5.401 -10.427 -1.885 1.00 89.75 99 ILE A C 1
ATOM 715 O O . ILE A 1 99 ? 5.156 -9.680 -0.939 1.00 89.75 99 ILE A O 1
ATOM 719 N N . GLU A 1 100 ? 6.253 -11.451 -1.796 1.00 87.06 100 GLU A N 1
ATOM 720 C CA . GLU A 1 100 ? 7.049 -11.759 -0.596 1.00 87.06 100 GLU A CA 1
ATOM 721 C C . GLU A 1 100 ? 6.202 -11.893 0.688 1.00 87.06 100 GLU A C 1
ATOM 723 O O . GLU A 1 100 ? 6.631 -11.519 1.777 1.00 87.06 100 GLU A O 1
ATOM 728 N N . GLY A 1 101 ? 4.978 -12.422 0.567 1.00 86.25 101 GLY A N 1
ATOM 729 C CA . GLY A 1 101 ? 4.074 -12.633 1.703 1.00 86.25 101 GLY A CA 1
ATOM 730 C C . GLY A 1 101 ? 3.309 -11.389 2.168 1.00 86.25 101 GLY A C 1
ATOM 731 O O . GLY A 1 101 ? 2.661 -11.444 3.220 1.00 86.25 101 GLY A O 1
ATOM 732 N N . ASN A 1 102 ? 3.367 -10.298 1.398 1.00 91.38 102 ASN A N 1
ATOM 733 C CA . ASN A 1 102 ? 2.491 -9.139 1.538 1.00 91.38 102 ASN A CA 1
ATOM 734 C C . ASN A 1 102 ? 1.449 -9.127 0.420 1.00 91.38 102 ASN A C 1
ATOM 736 O O . ASN A 1 102 ? 1.759 -9.431 -0.734 1.00 91.38 102 ASN A O 1
ATOM 740 N N . TRP A 1 103 ? 0.233 -8.737 0.786 1.00 91.88 103 TRP A N 1
ATOM 741 C CA . TRP A 1 103 ? -0.880 -8.559 -0.134 1.00 91.88 103 TRP A CA 1
ATOM 742 C C . TRP A 1 103 ? -1.000 -7.093 -0.520 1.00 91.88 103 TRP A C 1
ATOM 744 O O . TRP A 1 103 ? -1.038 -6.215 0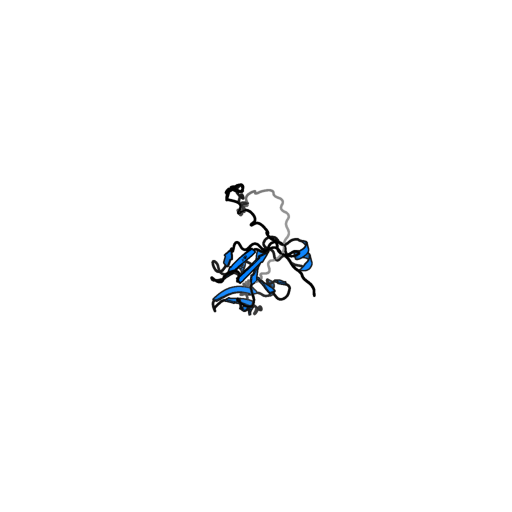.342 1.00 91.88 103 TRP A O 1
ATOM 754 N N . TYR A 1 104 ? -1.036 -6.853 -1.821 1.00 92.56 104 TYR A N 1
ATOM 755 C CA . TYR A 1 104 ? -1.133 -5.536 -2.424 1.00 92.56 104 TYR A CA 1
ATOM 756 C C . TYR A 1 104 ? -2.545 -5.354 -2.962 1.00 92.56 104 TYR A C 1
ATOM 758 O O . TYR A 1 104 ? -2.981 -6.104 -3.837 1.00 92.56 104 TYR A O 1
ATOM 766 N N . PHE A 1 105 ? -3.237 -4.359 -2.421 1.00 93.38 105 PHE A N 1
ATOM 767 C CA . PHE A 1 105 ? -4.609 -4.017 -2.757 1.00 93.38 105 PHE A CA 1
ATOM 768 C C . PHE A 1 105 ? -4.627 -2.921 -3.824 1.00 93.38 105 PHE A C 1
ATOM 770 O O . PHE A 1 105 ? -3.822 -1.982 -3.746 1.00 93.38 105 PHE A O 1
ATOM 777 N N . PRO A 1 106 ? -5.540 -2.999 -4.804 1.00 91.88 106 PRO A N 1
ATOM 778 C CA . PRO A 1 106 ? -5.708 -1.925 -5.766 1.00 91.88 106 PRO A CA 1
ATOM 779 C C . PRO A 1 106 ? -6.264 -0.676 -5.060 1.00 91.88 106 PRO A C 1
ATOM 781 O O . PRO A 1 106 ? -7.095 -0.801 -4.157 1.00 91.88 106 PRO A O 1
ATOM 784 N N . PRO A 1 107 ? -5.865 0.541 -5.471 1.00 87.94 107 PRO A N 1
ATOM 785 C CA . PRO A 1 107 ? -6.320 1.784 -4.842 1.00 87.94 107 PRO A CA 1
ATOM 786 C C . PRO A 1 107 ? -7.842 1.993 -4.946 1.00 87.94 107 PRO A C 1
ATOM 788 O O . PRO A 1 107 ? -8.417 2.704 -4.132 1.00 87.94 107 PRO A O 1
ATOM 791 N N . SER A 1 108 ? -8.513 1.341 -5.903 1.00 87.06 108 SER A N 1
ATOM 792 C CA . SER A 1 108 ? -9.975 1.369 -6.064 1.00 87.06 108 SER A CA 1
ATOM 793 C C . SER A 1 108 ? -10.745 0.616 -4.978 1.00 87.06 108 SER A C 1
ATOM 795 O O . SER A 1 108 ? -11.932 0.864 -4.801 1.00 87.06 108 SER A O 1
ATOM 797 N N . SER A 1 109 ? -10.093 -0.309 -4.272 1.00 89.19 109 SER A N 1
ATOM 798 C CA . SER A 1 109 ? -10.705 -1.099 -3.196 1.00 89.19 109 SER A CA 1
ATOM 799 C C . SER A 1 109 ? -10.712 -0.388 -1.847 1.00 89.19 109 SER A C 1
ATOM 801 O O . SER A 1 109 ? -11.227 -0.930 -0.870 1.00 89.19 109 SER A O 1
ATOM 803 N N . PHE A 1 110 ? -10.112 0.797 -1.769 1.00 89.31 110 PHE A N 1
ATOM 804 C CA . PHE A 1 110 ? -9.999 1.556 -0.536 1.00 8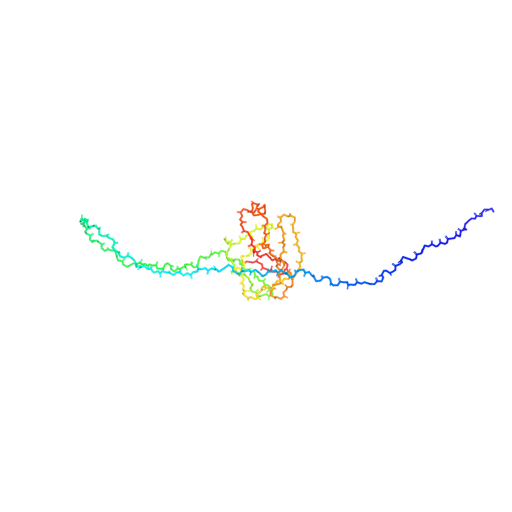9.31 110 PHE A CA 1
ATOM 805 C C . PHE A 1 110 ? -11.235 2.402 -0.281 1.00 89.31 110 PHE A C 1
ATOM 807 O O . PHE A 1 110 ? -11.828 2.977 -1.191 1.00 89.31 110 PHE A O 1
ATOM 814 N N . VAL A 1 111 ? -11.583 2.530 0.995 1.00 88.19 111 VAL A N 1
ATOM 815 C CA . VAL A 1 111 ? -12.609 3.477 1.427 1.00 88.19 111 VAL A CA 1
ATOM 816 C C . VAL A 1 111 ? -12.063 4.901 1.299 1.00 88.19 111 VAL A C 1
ATOM 818 O O . VAL A 1 111 ? -10.980 5.205 1.807 1.00 88.19 111 VAL A O 1
ATOM 821 N N . ASP A 1 112 ? -12.828 5.792 0.667 1.00 82.31 112 ASP A N 1
ATOM 822 C CA . ASP A 1 112 ? -12.486 7.213 0.561 1.00 82.31 112 ASP A CA 1
ATOM 823 C C . ASP A 1 112 ? -12.170 7.825 1.937 1.00 82.31 112 ASP A C 1
ATOM 825 O O . ASP A 1 112 ? -12.927 7.692 2.905 1.00 82.31 112 ASP A O 1
ATOM 829 N N . GLY A 1 113 ? -11.013 8.485 2.035 1.00 83.19 113 GLY A N 1
ATOM 830 C CA . GLY A 1 113 ? -10.517 9.086 3.276 1.00 83.19 113 GLY A CA 1
ATOM 831 C C . GLY A 1 113 ? -9.943 8.100 4.303 1.00 83.19 113 GLY A C 1
ATOM 832 O O . GLY A 1 113 ? -9.617 8.515 5.415 1.00 83.1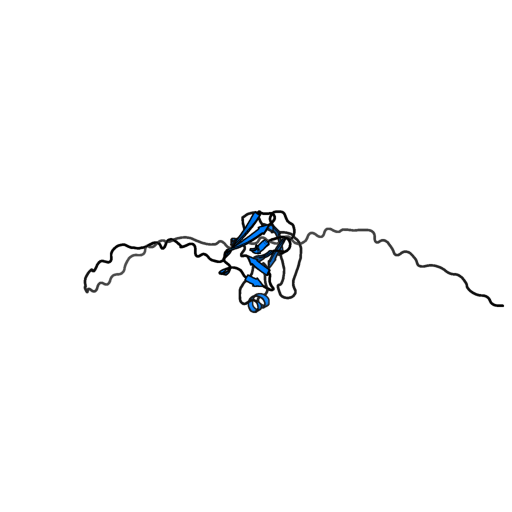9 113 GLY A O 1
ATOM 833 N N . ALA A 1 114 ? -9.809 6.810 3.974 1.00 84.19 114 ALA A N 1
ATOM 834 C CA . ALA A 1 114 ? -9.078 5.857 4.813 1.00 84.19 114 ALA A CA 1
ATOM 835 C C . ALA A 1 114 ? -7.555 5.954 4.641 1.00 84.19 114 ALA A C 1
ATOM 837 O O . ALA A 1 114 ? -6.834 5.549 5.551 1.00 84.19 114 ALA A O 1
ATOM 838 N N . LEU A 1 115 ? -7.082 6.484 3.510 1.00 87.25 115 LEU A N 1
ATOM 839 C CA . LEU A 1 115 ? -5.670 6.697 3.198 1.00 87.25 115 LEU A CA 1
ATOM 840 C C . LEU A 1 115 ? -5.318 8.185 3.259 1.00 87.25 115 LEU A C 1
ATOM 842 O O . LEU A 1 115 ? -6.080 9.022 2.773 1.00 87.25 115 LEU A O 1
ATOM 846 N N . ALA A 1 116 ? -4.146 8.498 3.803 1.00 88.56 116 ALA A N 1
ATOM 847 C CA . ALA A 1 116 ? -3.522 9.812 3.705 1.00 88.56 116 ALA A CA 1
ATOM 848 C C . ALA A 1 116 ? -2.031 9.669 3.375 1.00 88.56 116 ALA A C 1
ATOM 850 O O . ALA A 1 116 ? -1.348 8.835 3.961 1.00 88.56 116 ALA A O 1
ATOM 851 N N . ASP A 1 117 ? -1.519 10.474 2.446 1.00 86.19 117 ASP A N 1
ATOM 852 C CA . ASP A 1 117 ? -0.111 10.418 2.048 1.00 86.19 117 ASP A CA 1
ATOM 853 C C . ASP A 1 117 ? 0.818 10.930 3.159 1.00 86.19 117 ASP A C 1
ATOM 855 O O . ASP A 1 117 ? 0.648 12.042 3.668 1.00 86.19 117 ASP A O 1
ATOM 859 N N . SER A 1 118 ? 1.858 10.154 3.472 1.00 85.75 118 SER A N 1
ATOM 860 C CA . SER A 1 118 ? 2.936 10.559 4.376 1.00 85.75 118 SER A CA 1
ATOM 861 C C . SER A 1 118 ? 4.197 10.930 3.580 1.00 85.75 118 SER A C 1
ATOM 863 O O . SER A 1 118 ? 4.566 10.226 2.638 1.00 85.75 118 SER A O 1
ATOM 865 N N . PRO A 1 119 ? 4.921 12.010 3.929 1.00 81.50 119 PRO A N 1
ATOM 866 C CA . PRO A 1 119 ? 6.117 12.438 3.204 1.00 81.50 119 PRO A CA 1
ATOM 867 C C . PRO A 1 119 ? 7.365 11.577 3.480 1.00 81.50 119 PRO A C 1
ATOM 869 O O . PRO A 1 119 ? 8.468 12.004 3.138 1.00 81.50 119 PRO A O 1
ATOM 872 N N . THR A 1 120 ? 7.236 10.395 4.095 1.00 83.56 120 THR A N 1
ATOM 873 C CA . THR A 1 120 ? 8.358 9.499 4.416 1.00 83.56 120 THR A CA 1
ATOM 874 C C . THR A 1 120 ? 9.087 9.046 3.141 1.00 83.56 120 THR A C 1
ATOM 876 O O . THR A 1 120 ? 8.531 8.275 2.354 1.00 83.56 120 THR A O 1
ATOM 879 N N . PRO A 1 121 ? 10.347 9.471 2.915 1.00 82.06 121 PRO A N 1
ATOM 880 C CA . PRO A 1 121 ? 11.081 9.088 1.720 1.00 82.06 121 PRO A CA 1
ATOM 881 C C . PRO A 1 121 ? 11.696 7.697 1.896 1.00 82.06 121 PRO A C 1
ATOM 883 O O . PRO A 1 121 ? 12.514 7.471 2.789 1.00 82.06 121 PRO A O 1
ATOM 886 N N . TYR A 1 122 ? 11.359 6.765 1.007 1.00 87.38 122 TYR A N 1
ATOM 887 C CA . TYR A 1 122 ? 11.996 5.451 0.961 1.00 87.38 122 TYR A CA 1
ATOM 888 C C . TYR A 1 122 ? 12.142 4.954 -0.472 1.00 87.38 122 TYR A C 1
ATOM 890 O O . TYR A 1 122 ? 11.342 5.248 -1.358 1.00 87.38 122 TYR A O 1
ATOM 898 N N . THR A 1 123 ? 13.219 4.225 -0.743 1.00 87.69 123 THR A N 1
ATOM 899 C CA . THR A 1 123 ? 13.493 3.678 -2.072 1.00 87.69 123 THR A CA 1
ATOM 900 C C . THR A 1 123 ? 14.148 2.316 -1.924 1.00 87.69 123 THR A C 1
ATOM 902 O O . THR A 1 123 ? 15.208 2.178 -1.314 1.00 87.69 123 THR A O 1
ATOM 905 N N . CYS A 1 124 ? 13.508 1.297 -2.487 1.00 88.19 124 CYS A N 1
ATOM 906 C CA . CYS A 1 124 ? 14.054 -0.047 -2.564 1.00 88.19 124 CYS A CA 1
ATOM 907 C C . CYS A 1 124 ? 14.956 -0.183 -3.800 1.00 88.19 124 CYS A C 1
ATOM 909 O O . CYS A 1 124 ? 14.576 0.289 -4.873 1.00 88.19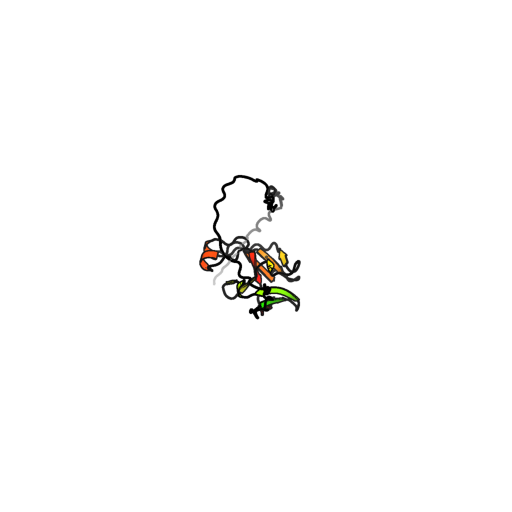 124 CYS A O 1
ATOM 911 N N . PRO A 1 125 ? 16.067 -0.939 -3.717 1.00 85.38 125 PRO A N 1
ATOM 912 C CA . PRO A 1 125 ? 16.980 -1.133 -4.846 1.00 85.38 125 PRO A CA 1
ATOM 913 C C . PRO A 1 125 ? 16.330 -1.746 -6.091 1.00 85.38 125 PRO A C 1
ATOM 915 O O . PRO A 1 125 ? 16.774 -1.489 -7.203 1.00 85.38 125 PRO A O 1
ATOM 918 N N . TRP A 1 126 ? 15.298 -2.574 -5.905 1.00 85.19 126 TRP A N 1
ATOM 919 C CA . TRP A 1 126 ? 14.666 -3.307 -7.003 1.00 85.19 126 TRP A CA 1
ATOM 920 C C . TRP A 1 126 ? 13.195 -2.954 -7.230 1.00 85.19 126 TRP A C 1
ATOM 922 O O . TRP A 1 126 ? 12.729 -3.098 -8.351 1.00 85.19 126 TRP A O 1
ATOM 932 N N . LYS A 1 127 ? 12.473 -2.477 -6.204 1.00 83.94 127 LYS A N 1
ATOM 933 C CA . LYS A 1 127 ? 11.061 -2.053 -6.321 1.00 83.94 127 LYS A CA 1
ATOM 934 C C . LYS A 1 127 ? 10.898 -0.561 -6.637 1.00 83.94 127 LYS A C 1
ATOM 936 O O . LYS A 1 127 ? 9.809 -0.138 -7.000 1.00 83.94 127 LYS A O 1
ATOM 941 N N . GLY A 1 128 ? 11.969 0.228 -6.521 1.00 89.19 128 GLY A N 1
ATOM 942 C CA . GLY A 1 128 ? 11.942 1.669 -6.771 1.00 89.19 128 GLY A CA 1
ATOM 943 C C . GLY A 1 128 ? 11.449 2.481 -5.572 1.00 89.19 128 GLY A C 1
ATOM 944 O O . GLY A 1 128 ? 11.605 2.071 -4.419 1.00 89.19 128 GLY A O 1
ATOM 945 N N . THR A 1 129 ? 10.902 3.664 -5.849 1.00 89.81 129 THR A N 1
ATOM 946 C CA . THR A 1 129 ? 10.446 4.624 -4.834 1.00 89.81 129 THR A CA 1
ATOM 947 C C . THR A 1 129 ? 9.153 4.154 -4.181 1.00 89.81 129 THR A C 1
ATOM 949 O O . THR A 1 129 ? 8.164 3.900 -4.866 1.00 89.81 129 THR A O 1
ATOM 952 N N . ALA A 1 130 ? 9.169 4.061 -2.854 1.00 91.06 130 ALA A N 1
ATOM 953 C CA . ALA A 1 130 ? 7.995 3.755 -2.058 1.00 91.06 130 ALA A CA 1
ATOM 954 C C . ALA A 1 130 ? 7.373 5.049 -1.531 1.00 91.06 130 ALA A C 1
ATOM 956 O O . ALA A 1 130 ? 8.082 5.948 -1.076 1.00 91.06 130 ALA A O 1
ATOM 957 N N . GLN A 1 131 ? 6.050 5.099 -1.560 1.00 91.38 131 GLN A N 1
ATOM 958 C CA . GLN A 1 131 ? 5.231 6.145 -0.970 1.00 91.38 131 GLN A CA 1
ATOM 959 C C . GLN A 1 131 ? 4.513 5.551 0.241 1.00 91.38 131 GLN A C 1
ATOM 961 O O . GLN A 1 131 ? 3.758 4.588 0.081 1.00 91.38 131 GLN A O 1
ATOM 966 N N . TYR A 1 132 ? 4.773 6.085 1.434 1.00 92.44 132 TYR A N 1
ATOM 967 C CA . TYR A 1 132 ? 4.077 5.672 2.652 1.00 92.44 132 TYR A CA 1
ATOM 968 C C . TYR A 1 132 ? 2.732 6.377 2.785 1.00 92.44 132 TYR A C 1
ATOM 970 O O . TYR A 1 132 ? 2.572 7.528 2.372 1.00 92.44 132 TYR A O 1
ATOM 978 N N . HIS A 1 133 ? 1.791 5.664 3.395 1.00 90.56 133 HIS A N 1
ATOM 979 C CA . HIS A 1 133 ? 0.429 6.104 3.636 1.00 90.56 133 HIS A CA 1
ATOM 980 C C . HIS A 1 133 ? 0.036 5.842 5.084 1.00 90.56 133 HIS A C 1
ATOM 982 O O . HIS A 1 133 ? 0.264 4.758 5.635 1.00 90.56 133 HIS A O 1
ATOM 988 N N . ASP A 1 134 ? -0.612 6.829 5.676 1.00 90.88 134 ASP A N 1
ATOM 989 C CA . ASP A 1 134 ? -1.305 6.704 6.940 1.00 90.88 134 ASP A CA 1
ATOM 990 C C . ASP A 1 134 ? -2.673 6.069 6.678 1.00 90.88 134 ASP A C 1
ATOM 992 O O . ASP A 1 134 ? -3.413 6.486 5.785 1.00 90.88 134 ASP A O 1
ATOM 996 N N . VAL A 1 135 ? -3.018 5.039 7.451 1.00 89.31 135 VAL A N 1
ATOM 997 C CA . VAL A 1 135 ? -4.243 4.253 7.247 1.00 89.31 135 VAL A CA 1
ATOM 998 C C . VAL A 1 135 ? -5.141 4.419 8.464 1.00 89.31 135 VAL A C 1
ATOM 1000 O O . VAL A 1 135 ? -4.753 4.065 9.574 1.00 89.31 135 VAL A O 1
ATOM 1003 N N . ALA A 1 136 ? -6.341 4.969 8.273 1.00 85.81 136 ALA A N 1
ATOM 1004 C CA . ALA A 1 136 ? -7.339 5.201 9.322 1.00 85.81 136 ALA A CA 1
ATOM 1005 C C . ALA A 1 136 ? -6.780 5.885 10.592 1.00 85.81 136 ALA A C 1
ATOM 1007 O O . ALA A 1 136 ? -7.176 5.557 11.711 1.00 85.81 136 ALA A O 1
ATOM 1008 N N . GLY A 1 137 ? -5.858 6.838 10.419 1.00 84.00 137 GLY A N 1
ATOM 1009 C CA . GLY A 1 137 ? -5.219 7.577 11.515 1.00 84.00 137 GLY A CA 1
ATOM 1010 C C . GLY A 1 137 ? -3.979 6.906 12.116 1.00 84.00 137 GLY A C 1
ATOM 1011 O O . GLY A 1 137 ? -3.408 7.438 13.065 1.00 84.00 137 GLY A O 1
ATOM 1012 N N . GLN A 1 138 ? -3.541 5.765 11.580 1.00 86.12 138 GLN A N 1
ATOM 1013 C CA . GLN A 1 138 ? -2.295 5.116 11.971 1.00 86.12 138 GLN A CA 1
ATOM 1014 C C . GLN A 1 138 ? -1.167 5.475 11.003 1.00 86.12 138 GLN A C 1
ATOM 1016 O O . GLN A 1 138 ? -1.244 5.151 9.818 1.00 86.12 138 GLN A O 1
ATOM 1021 N N . SER A 1 139 ? -0.105 6.083 11.535 1.00 88.62 139 SER A N 1
ATOM 1022 C CA . SER A 1 139 ? 1.026 6.520 10.718 1.00 88.62 139 SER A CA 1
ATOM 1023 C C . SER A 1 139 ? 1.826 5.371 10.112 1.00 88.62 139 SER A C 1
ATOM 1025 O O . SER A 1 139 ? 2.057 4.362 10.792 1.00 88.62 139 SER A O 1
ATOM 1027 N N . ASP A 1 140 ? 2.245 5.546 8.855 1.00 87.06 140 ASP A N 1
ATOM 1028 C CA . ASP A 1 140 ? 3.074 4.606 8.081 1.00 87.06 140 ASP A CA 1
ATOM 1029 C C . ASP A 1 140 ? 2.544 3.156 8.142 1.00 87.06 140 ASP A C 1
ATOM 1031 O O . ASP A 1 140 ? 3.291 2.180 8.278 1.00 87.06 140 ASP A O 1
ATOM 1035 N N . ALA A 1 141 ? 1.218 3.009 8.114 1.00 90.69 141 ALA A N 1
ATOM 1036 C CA . ALA A 1 141 ? 0.543 1.716 8.190 1.00 90.69 141 ALA A CA 1
ATOM 1037 C C . ALA A 1 141 ? 0.424 1.028 6.825 1.00 90.69 141 ALA A C 1
ATOM 1039 O O . ALA A 1 141 ? 0.219 -0.188 6.772 1.00 90.69 141 ALA A O 1
ATOM 1040 N N . GLY A 1 142 ? 0.576 1.783 5.738 1.00 92.25 142 GLY A N 1
ATOM 1041 C CA . GLY A 1 142 ? 0.625 1.264 4.383 1.00 92.25 142 GLY A CA 1
ATOM 1042 C C . GLY A 1 142 ? 1.751 1.880 3.566 1.00 92.25 142 GLY A C 1
ATOM 1043 O O . GLY A 1 142 ? 2.306 2.925 3.903 1.00 92.25 142 GLY A O 1
ATOM 1044 N N . TRP A 1 143 ? 2.099 1.214 2.475 1.00 92.62 143 TRP A N 1
ATOM 1045 C CA . TRP A 1 143 ? 3.037 1.724 1.483 1.00 92.62 143 TRP A CA 1
ATOM 1046 C C . TRP A 1 143 ? 2.617 1.287 0.087 1.00 92.62 143 TRP A C 1
ATOM 1048 O O . TRP A 1 143 ? 1.995 0.245 -0.104 1.00 92.62 143 TRP A O 1
ATOM 1058 N N . SER A 1 144 ? 2.992 2.076 -0.908 1.00 92.19 144 SER A N 1
ATOM 1059 C CA . SER A 1 144 ? 2.712 1.813 -2.316 1.00 92.19 144 SER A CA 1
ATOM 1060 C C . SER A 1 144 ? 3.917 2.142 -3.181 1.00 92.19 144 SER A C 1
ATOM 1062 O O . SER A 1 144 ? 4.804 2.890 -2.770 1.00 92.19 144 SER A O 1
ATOM 1064 N N . TYR A 1 145 ? 3.941 1.597 -4.391 1.00 92.12 145 TYR A N 1
ATOM 1065 C CA . TYR A 1 145 ? 4.947 1.929 -5.395 1.00 92.12 145 TYR A CA 1
ATOM 1066 C C . TYR A 1 145 ? 4.239 2.592 -6.576 1.00 92.12 145 TYR A C 1
ATOM 1068 O O . TYR A 1 145 ? 3.722 1.875 -7.427 1.00 92.12 145 TYR A O 1
ATOM 1076 N N . PRO A 1 146 ? 4.160 3.935 -6.646 1.00 89.06 146 PRO A N 1
ATOM 1077 C CA . PRO A 1 146 ? 3.471 4.616 -7.745 1.00 89.06 146 PRO A CA 1
ATOM 1078 C C . PRO A 1 146 ? 4.198 4.445 -9.086 1.00 89.06 146 PRO A C 1
ATOM 1080 O O . PRO A 1 146 ? 3.560 4.419 -10.133 1.00 89.06 146 PRO A O 1
ATOM 1083 N N . THR A 1 147 ? 5.524 4.285 -9.048 1.00 88.19 147 THR A N 1
ATOM 1084 C CA . THR A 1 147 ? 6.368 4.158 -10.244 1.00 88.19 147 THR A CA 1
ATOM 1085 C C . THR A 1 147 ? 7.329 2.971 -10.099 1.00 88.19 147 THR A C 1
ATOM 1087 O O . THR A 1 147 ? 8.532 3.178 -9.899 1.00 88.19 147 THR A O 1
ATOM 1090 N N . PRO A 1 148 ? 6.837 1.716 -10.139 1.00 90.00 148 PRO A N 1
ATOM 1091 C CA . PRO A 1 148 ? 7.713 0.554 -10.099 1.00 90.00 148 PRO A CA 1
ATOM 1092 C C . PRO A 1 148 ? 8.536 0.476 -11.399 1.00 90.00 148 PRO A C 1
ATOM 1094 O O . PRO A 1 148 ? 8.027 0.788 -12.479 1.00 90.00 148 PRO A O 1
ATOM 1097 N N . PRO A 1 149 ? 9.816 0.072 -11.339 1.00 89.56 149 PRO A N 1
ATOM 1098 C CA . PRO A 1 149 ? 10.601 -0.150 -12.545 1.00 89.56 149 PRO A CA 1
ATOM 1099 C C . PRO A 1 149 ? 10.075 -1.378 -13.299 1.00 89.56 149 PRO A C 1
ATOM 1101 O O . PRO A 1 149 ? 9.583 -2.324 -12.682 1.00 89.56 149 PRO A O 1
ATOM 1104 N N . GLN A 1 150 ? 10.249 -1.405 -14.626 1.00 89.50 150 GLN A N 1
ATOM 1105 C CA . GLN A 1 150 ? 9.824 -2.544 -15.457 1.00 89.50 150 GLN A CA 1
ATOM 1106 C C . GLN A 1 150 ? 10.406 -3.869 -14.952 1.00 89.50 150 GLN A C 1
ATOM 1108 O O . GLN A 1 150 ? 9.673 -4.835 -14.804 1.00 89.50 150 GLN A O 1
ATOM 1113 N N . SER A 1 151 ? 11.671 -3.872 -14.518 1.00 90.25 151 SER A N 1
ATOM 1114 C CA . SER A 1 151 ? 12.317 -5.054 -13.934 1.00 90.25 151 SER A CA 1
ATOM 1115 C C . SER A 1 151 ? 11.582 -5.643 -12.723 1.00 90.25 151 SER A C 1
ATOM 1117 O O . SER A 1 151 ? 11.667 -6.848 -12.487 1.00 90.25 151 SER A O 1
ATOM 1119 N N . ALA A 1 152 ? 10.871 -4.823 -11.942 1.00 89.56 152 ALA A N 1
ATOM 1120 C CA . ALA A 1 152 ? 10.054 -5.304 -10.834 1.00 89.56 152 ALA A CA 1
ATOM 1121 C C . ALA A 1 152 ? 8.745 -5.919 -11.336 1.00 89.56 152 ALA A C 1
ATOM 1123 O O . ALA A 1 152 ? 8.357 -6.982 -10.857 1.00 89.56 152 ALA A O 1
ATOM 1124 N N . VAL A 1 153 ? 8.103 -5.280 -12.316 1.00 89.81 153 VAL A N 1
ATOM 1125 C CA . VAL A 1 153 ? 6.887 -5.782 -12.970 1.00 89.81 153 VAL A CA 1
ATOM 1126 C C . VAL A 1 153 ? 7.165 -7.116 -13.666 1.00 89.81 153 VAL A C 1
ATOM 1128 O O . VAL A 1 153 ? 6.449 -8.080 -13.421 1.00 89.81 153 VAL A O 1
ATOM 1131 N N . ASP A 1 154 ? 8.260 -7.225 -14.422 1.00 91.00 154 ASP A N 1
ATOM 1132 C CA . ASP A 1 154 ? 8.708 -8.465 -15.071 1.00 91.00 154 ASP A CA 1
ATOM 1133 C C . ASP A 1 154 ? 8.984 -9.583 -14.056 1.00 91.00 154 ASP A C 1
ATOM 1135 O O . ASP A 1 154 ? 8.686 -10.751 -14.299 1.00 91.00 154 ASP A O 1
ATOM 1139 N N . ARG A 1 155 ? 9.542 -9.234 -12.890 1.00 88.94 155 ARG A N 1
ATOM 1140 C CA . ARG A 1 155 ? 9.849 -10.200 -11.828 1.00 88.94 155 ARG A CA 1
ATOM 1141 C C . ARG A 1 155 ? 8.598 -10.751 -11.148 1.00 88.94 155 ARG A C 1
ATOM 1143 O O . ARG A 1 155 ? 8.603 -11.911 -10.745 1.00 88.94 155 ARG A O 1
ATOM 1150 N N . VAL A 1 156 ? 7.577 -9.918 -10.963 1.00 89.12 156 VAL A N 1
ATOM 1151 C CA . VAL A 1 156 ? 6.301 -10.317 -10.347 1.00 89.12 156 VAL A CA 1
ATOM 1152 C C . VAL A 1 156 ? 5.369 -10.953 -11.388 1.00 89.12 156 VAL A C 1
ATOM 1154 O O . VAL A 1 156 ? 4.576 -11.823 -11.043 1.00 89.12 156 VAL A O 1
ATOM 1157 N N . GLY A 1 157 ? 5.496 -10.571 -12.660 1.00 88.69 157 GLY A N 1
ATOM 1158 C CA . GLY A 1 157 ? 4.671 -11.045 -13.772 1.00 88.69 157 GLY A CA 1
ATOM 1159 C C . GLY A 1 157 ? 3.372 -10.260 -13.975 1.00 88.69 157 GLY A C 1
ATOM 1160 O O . GLY A 1 157 ? 2.586 -10.613 -14.851 1.00 88.69 157 GLY A O 1
ATOM 1161 N N . GLN A 1 158 ? 3.137 -9.206 -13.190 1.00 87.12 158 GLN A N 1
ATOM 1162 C CA . GLN A 1 158 ? 1.965 -8.337 -13.304 1.00 87.12 158 GLN A CA 1
ATOM 1163 C C . GLN A 1 158 ? 2.266 -6.920 -12.821 1.00 87.12 158 GLN A C 1
ATOM 1165 O O . GLN A 1 158 ? 3.162 -6.710 -11.999 1.00 87.12 158 GLN A O 1
ATOM 1170 N N . ASP A 1 159 ? 1.512 -5.953 -13.340 1.00 89.62 159 ASP A N 1
ATOM 1171 C CA . ASP A 1 159 ? 1.627 -4.557 -12.935 1.00 89.62 159 ASP A CA 1
ATOM 1172 C C . ASP A 1 159 ? 0.986 -4.349 -11.556 1.00 89.62 159 ASP A C 1
ATOM 1174 O O . ASP A 1 159 ? -0.163 -4.721 -11.324 1.00 89.62 159 ASP A O 1
ATOM 1178 N N . PHE A 1 160 ? 1.762 -3.785 -10.633 1.00 89.94 160 PHE A N 1
ATOM 1179 C CA . PHE A 1 160 ? 1.331 -3.447 -9.274 1.00 89.94 160 PHE A CA 1
ATOM 1180 C C . PHE A 1 160 ? 1.543 -1.953 -8.981 1.00 89.94 160 PHE A C 1
ATOM 1182 O O . PHE A 1 160 ? 1.682 -1.545 -7.823 1.00 89.94 160 PHE A O 1
ATOM 1189 N N . ALA A 1 161 ? 1.605 -1.118 -10.023 1.00 90.69 161 ALA A N 1
ATOM 1190 C CA . ALA A 1 161 ? 1.820 0.312 -9.876 1.00 90.69 161 ALA A CA 1
ATOM 1191 C C . ALA A 1 161 ? 0.654 0.959 -9.117 1.00 90.69 161 ALA A C 1
ATOM 1193 O O . ALA A 1 161 ? -0.514 0.793 -9.458 1.00 90.69 161 ALA A O 1
ATOM 1194 N N . GLY A 1 162 ? 0.976 1.686 -8.050 1.00 88.88 162 GLY A N 1
ATOM 1195 C CA . GLY A 1 162 ? -0.010 2.332 -7.186 1.00 88.88 162 GLY A CA 1
ATOM 1196 C C . GLY A 1 162 ? -0.791 1.377 -6.280 1.00 88.88 162 GLY A C 1
ATOM 1197 O O . GLY A 1 162 ? -1.671 1.834 -5.555 1.00 88.88 162 GLY A O 1
ATOM 1198 N N . TYR A 1 163 ? -0.471 0.080 -6.269 1.00 93.25 163 TYR A N 1
ATOM 1199 C CA . TYR A 1 163 ? -1.074 -0.841 -5.314 1.00 93.25 163 TYR A CA 1
ATOM 1200 C C . TYR A 1 163 ? -0.491 -0.595 -3.928 1.00 93.25 163 TYR A C 1
ATOM 1202 O O . TYR A 1 163 ? 0.709 -0.343 -3.765 1.00 93.25 163 TYR A O 1
ATOM 1210 N N . VAL A 1 164 ? -1.350 -0.700 -2.925 1.00 92.88 164 VAL A N 1
ATOM 1211 C CA . VAL A 1 164 ? -1.027 -0.390 -1.538 1.00 92.88 164 VAL A CA 1
ATOM 1212 C C . VAL A 1 164 ? -0.959 -1.696 -0.755 1.00 92.88 164 VAL A C 1
ATOM 1214 O O . VAL A 1 164 ? -1.896 -2.493 -0.752 1.00 92.88 164 VAL A O 1
ATOM 1217 N N . ALA A 1 165 ? 0.165 -1.919 -0.088 1.00 92.69 165 ALA A N 1
ATOM 1218 C CA . ALA A 1 165 ? 0.342 -2.987 0.883 1.00 92.69 165 ALA A CA 1
ATOM 1219 C C . ALA A 1 165 ? 0.304 -2.418 2.303 1.00 92.69 165 ALA A C 1
ATOM 1221 O O . ALA A 1 165 ? 0.510 -1.221 2.512 1.00 92.69 165 ALA A O 1
ATOM 1222 N N . PHE A 1 166 ? 0.068 -3.294 3.277 1.00 92.31 166 PHE A N 1
ATOM 1223 C CA . PHE A 1 166 ? -0.075 -2.917 4.679 1.00 92.31 166 PHE A CA 1
ATOM 1224 C C . PHE A 1 166 ? 0.932 -3.610 5.586 1.00 92.31 166 PHE A C 1
ATOM 1226 O O . PHE A 1 166 ? 1.342 -4.750 5.347 1.00 92.31 166 PHE A O 1
ATOM 1233 N N . ASP A 1 167 ? 1.260 -2.950 6.695 1.00 90.31 167 ASP A N 1
ATOM 1234 C CA . ASP A 1 167 ? 2.017 -3.574 7.770 1.00 90.31 167 ASP A CA 1
ATOM 1235 C C . ASP A 1 167 ? 1.136 -4.586 8.516 1.00 90.31 167 ASP A C 1
ATOM 1237 O O . ASP A 1 167 ? 0.177 -4.221 9.198 1.00 90.31 167 ASP A O 1
ATOM 1241 N N . ARG A 1 168 ? 1.499 -5.869 8.434 1.00 87.00 168 ARG A N 1
ATOM 1242 C CA . ARG A 1 168 ? 0.764 -6.987 9.054 1.00 87.00 168 ARG A CA 1
ATOM 1243 C C . ARG A 1 168 ? 0.707 -6.946 10.587 1.00 87.00 168 ARG A C 1
ATOM 1245 O O . ARG A 1 168 ? -0.003 -7.748 11.183 1.00 87.00 168 ARG A O 1
ATOM 1252 N N . ARG A 1 169 ? 1.484 -6.081 11.248 1.00 88.25 169 ARG A N 1
ATOM 1253 C CA . ARG A 1 169 ? 1.426 -5.874 12.707 1.00 88.25 169 ARG A CA 1
ATOM 1254 C C . ARG A 1 169 ? 0.371 -4.843 13.091 1.00 88.25 169 ARG A C 1
ATOM 1256 O O . ARG A 1 169 ? -0.019 -4.799 14.253 1.00 88.25 169 ARG A O 1
ATOM 1263 N N . ARG A 1 170 ? -0.042 -3.996 12.146 1.00 88.19 170 ARG A N 1
ATOM 1264 C CA . ARG A 1 170 ? -1.019 -2.920 12.356 1.00 88.19 170 ARG A CA 1
ATOM 1265 C C . ARG A 1 170 ? -2.356 -3.212 11.688 1.00 88.19 170 ARG A C 1
ATOM 1267 O O . ARG A 1 170 ? -3.389 -2.867 12.249 1.00 88.19 170 ARG A O 1
ATOM 1274 N N . VAL A 1 171 ? -2.328 -3.835 10.512 1.00 90.38 171 VAL A N 1
ATOM 1275 C CA . VAL A 1 171 ? -3.505 -4.167 9.707 1.00 90.38 171 VAL A CA 1
ATOM 1276 C C . VAL A 1 171 ? -3.656 -5.678 9.637 1.00 90.38 171 VAL A C 1
ATOM 1278 O O . VAL A 1 171 ? -2.726 -6.398 9.268 1.00 90.38 171 VAL A O 1
ATOM 1281 N N . GLU A 1 172 ? -4.848 -6.151 9.973 1.00 90.44 172 GLU A N 1
ATOM 1282 C CA . GLU A 1 172 ? -5.237 -7.544 9.823 1.00 90.44 172 GLU A CA 1
ATOM 1283 C C . GLU A 1 172 ? -5.853 -7.744 8.440 1.00 90.44 172 GLU A C 1
ATOM 1285 O O . GLU A 1 172 ? -6.790 -7.042 8.065 1.00 90.44 172 GLU A O 1
ATOM 1290 N N . VAL A 1 173 ? -5.305 -8.685 7.672 1.00 89.88 173 VAL A N 1
ATOM 1291 C CA . VAL A 1 173 ? -5.834 -9.074 6.362 1.00 89.88 173 VAL A CA 1
ATOM 1292 C C . VAL A 1 173 ? -6.367 -10.496 6.485 1.00 89.88 173 VAL A C 1
ATOM 1294 O O . VAL A 1 173 ? -5.598 -11.397 6.830 1.00 89.88 173 VAL A O 1
ATOM 1297 N N . SER A 1 174 ? -7.664 -10.680 6.238 1.00 85.00 174 SER A N 1
ATOM 1298 C CA . SER A 1 174 ? -8.398 -11.944 6.424 1.00 85.00 174 SER A CA 1
ATOM 1299 C C . SER A 1 174 ? -9.323 -12.259 5.263 1.00 85.00 174 SER A C 1
ATOM 1301 O O . SER A 1 174 ? -9.803 -11.267 4.668 1.00 85.00 174 SER A O 1
#

Foldseek 3Di:
DDDDDDDDDDDDDDDDDDDDPDPDDDDDDPDDDPPDDDDDDDDDDDDDDDDDDDDDDDDDDDDDDPPPPPPDPPVAVWKFKDFPNDTFFIDGPVQWAADPNWIWAAPVRGDPPQWDWDPDWDADPQQGTKTAIAGNNRGSFKIFAQDGDVSNCVVSVHDRHGTITGDCVGIPID